Protein AF-A0A839PJQ8-F1 (afdb_monomer)

Foldseek 3Di:
DPPVVVVVVVVVVPPPPPPPDFDADLAKDKDADDPDDDDPDDDDDDPDDDPDRIDIAGPQQVPPAPDPDPVDGGPNRVVSVVVCVVDPDNCCSHPNDDPDPPPVPVVVVVVCCVVVDDDDVVNVVVVVVVVVVVVVVD

Mean predicted aligned error: 16.7 Å

Sequence (138 aa):
MTKAAFCLGAIVALAGCASKAQPYSPDYHYVAVDGGRAGKGPVRKGYDMPQTKAVLVPDACTTPDTAAQPLYLPSGCANNLNLQFMVAREQDLLQGRNMGPAMAAPAARAAQAYISGPQTDEQRRREQNLGSEEQLSN

Secondary structure (DSSP, 8-state):
--HHHHHHHHHHHT-----PPP-----EEEEE--S----S-S-----S----SEEEEEGGGTSPP--S-TTSPPTTHHHHHHHHHH-S-TTHHHH-----S--HHHHHHHHHHHHH-SPPHHHHHHHHHHHHHHHH--

Radius of gyration: 29.74 Å; Cα contacts (8 Å, |Δi|>4): 80; chains: 1; bounding box: 64×30×92 Å

pLDDT: mean 72.87, std 15.21, range [39.25, 92.25]

Structure (mmCIF, N/CA/C/O backbone):
data_AF-A0A839PJQ8-F1
#
_entry.id   AF-A0A839PJQ8-F1
#
loop_
_atom_site.group_PDB
_atom_site.id
_atom_site.type_symbol
_atom_site.label_atom_id
_atom_site.label_alt_id
_atom_site.label_comp_id
_atom_site.label_asym_id
_atom_site.label_entity_id
_atom_site.label_seq_id
_atom_site.pdbx_PDB_ins_code
_atom_site.Cartn_x
_atom_site.Cartn_y
_atom_site.Cartn_z
_atom_site.occupancy
_atom_site.B_iso_or_equiv
_atom_site.auth_seq_id
_atom_site.auth_comp_id
_atom_site.auth_asym_id
_atom_site.auth_atom_id
_atom_site.pdbx_PDB_model_num
ATOM 1 N N . MET A 1 1 ? -35.320 14.358 -49.189 1.00 49.47 1 MET A N 1
ATOM 2 C CA . MET A 1 1 ? -33.945 13.816 -49.061 1.00 49.47 1 MET A CA 1
ATOM 3 C C . MET A 1 1 ? -33.162 14.370 -47.858 1.00 49.47 1 MET A C 1
ATOM 5 O O . MET A 1 1 ? -32.056 13.920 -47.616 1.00 49.47 1 MET A O 1
ATOM 9 N N . THR A 1 2 ? -33.727 15.267 -47.039 1.00 52.84 2 THR A N 1
ATOM 10 C CA . THR A 1 2 ? -33.028 15.929 -45.913 1.00 52.84 2 THR A CA 1
ATOM 11 C C . THR A 1 2 ? -33.072 15.179 -44.573 1.00 52.84 2 THR A C 1
ATOM 13 O O . THR A 1 2 ? -32.230 15.421 -43.717 1.00 52.84 2 THR A O 1
ATOM 16 N N . LYS A 1 3 ? -34.002 14.231 -44.380 1.00 49.69 3 LYS A N 1
ATOM 17 C CA . LYS A 1 3 ? -34.130 13.464 -43.122 1.00 49.69 3 LYS A CA 1
ATOM 18 C C . LYS A 1 3 ? -33.043 12.398 -42.921 1.00 49.69 3 LYS A C 1
ATOM 20 O O . LYS A 1 3 ? -32.624 12.173 -41.794 1.00 49.69 3 LYS A O 1
ATOM 25 N N . ALA A 1 4 ? -32.557 11.779 -43.998 1.00 52.09 4 ALA A N 1
ATOM 26 C CA . ALA A 1 4 ? -31.548 10.717 -43.914 1.00 52.09 4 ALA A CA 1
ATOM 27 C C . ALA A 1 4 ? -30.168 11.243 -43.475 1.00 52.09 4 ALA A C 1
ATOM 29 O O . ALA A 1 4 ? -29.461 10.578 -42.723 1.00 52.09 4 ALA A O 1
ATOM 30 N N . ALA A 1 5 ? -29.819 12.468 -43.883 1.00 54.38 5 ALA A N 1
ATOM 31 C CA . ALA A 1 5 ? -28.564 13.114 -43.500 1.00 54.38 5 ALA A CA 1
ATOM 32 C C . ALA A 1 5 ? -28.507 13.442 -41.997 1.00 54.38 5 ALA A C 1
ATOM 34 O O . ALA A 1 5 ? -27.450 13.341 -41.380 1.00 54.38 5 ALA A O 1
ATOM 35 N N . PHE A 1 6 ? -29.652 13.774 -41.391 1.00 54.72 6 PHE A N 1
ATOM 36 C CA . PHE A 1 6 ? -29.728 14.121 -39.971 1.00 54.72 6 PHE A CA 1
ATOM 37 C C . PHE A 1 6 ? -29.525 12.899 -39.057 1.00 54.72 6 PHE A C 1
ATOM 39 O O . PHE A 1 6 ? -28.910 13.010 -38.000 1.00 54.72 6 PHE A O 1
ATOM 46 N N . CYS A 1 7 ? -29.976 11.714 -39.483 1.00 54.53 7 CYS A N 1
ATOM 47 C CA . CYS A 1 7 ? -29.784 10.474 -38.726 1.00 54.53 7 CYS A CA 1
ATOM 48 C C . CYS A 1 7 ? -28.331 9.976 -38.747 1.00 54.53 7 CYS A C 1
ATOM 50 O O . CYS A 1 7 ? -27.858 9.448 -37.746 1.00 54.53 7 CYS A O 1
ATOM 52 N N . LEU A 1 8 ? -27.605 10.169 -39.853 1.00 57.88 8 LEU A N 1
ATOM 53 C CA . LEU A 1 8 ? -26.206 9.739 -39.969 1.00 57.88 8 LEU A CA 1
ATOM 54 C C . LEU A 1 8 ? -25.252 10.587 -39.114 1.00 57.88 8 LEU A C 1
ATOM 56 O O . LEU A 1 8 ? -24.329 10.043 -38.513 1.00 57.88 8 LEU A O 1
ATOM 60 N N . GLY A 1 9 ? -25.504 11.896 -38.996 1.00 59.28 9 GLY A N 1
ATOM 61 C CA . GLY A 1 9 ? -24.702 12.783 -38.144 1.00 59.28 9 GLY A CA 1
ATOM 62 C C . GLY A 1 9 ? -24.810 12.459 -36.649 1.00 59.28 9 GLY A C 1
ATOM 63 O O . GLY A 1 9 ? -23.820 12.547 -35.926 1.00 59.28 9 GLY A O 1
ATOM 64 N N . ALA A 1 10 ? -25.986 12.014 -36.191 1.00 61.41 10 ALA A N 1
ATOM 65 C CA . ALA A 1 10 ? -26.212 11.655 -34.790 1.00 61.41 10 ALA A CA 1
ATOM 66 C C . ALA A 1 10 ? -25.435 10.397 -34.356 1.00 61.41 10 ALA A C 1
ATOM 68 O O . ALA A 1 10 ? -24.981 10.322 -33.218 1.00 61.41 10 ALA A O 1
ATOM 69 N N . ILE A 1 11 ? -25.232 9.429 -35.258 1.00 61.81 11 ILE A N 1
ATOM 70 C CA . ILE A 1 11 ? -24.542 8.165 -34.945 1.00 61.81 11 ILE A CA 1
ATOM 71 C C . ILE A 1 11 ? -23.027 8.380 -34.794 1.00 61.81 11 ILE A C 1
ATOM 73 O O . ILE A 1 11 ? -22.398 7.753 -33.946 1.00 61.81 11 ILE A O 1
ATOM 77 N N . VAL A 1 12 ? -22.441 9.313 -35.552 1.00 63.38 12 VAL A N 1
ATOM 78 C CA . VAL A 1 12 ? -21.006 9.641 -35.453 1.00 63.38 12 VAL A CA 1
ATOM 79 C C . VAL A 1 12 ? -20.688 10.395 -34.156 1.00 63.38 12 VAL A C 1
ATOM 81 O O . VAL A 1 12 ? -19.631 10.178 -33.574 1.00 63.38 12 VAL A O 1
ATOM 84 N N . ALA A 1 13 ? -21.617 11.209 -33.642 1.00 62.00 13 ALA A N 1
ATOM 85 C CA . ALA A 1 13 ? -21.447 11.899 -32.359 1.00 62.00 13 ALA A CA 1
ATOM 86 C C . ALA A 1 13 ? -21.478 10.953 -31.136 1.00 62.00 13 ALA A C 1
ATOM 88 O O . ALA A 1 13 ? -20.976 11.310 -30.073 1.00 62.00 13 ALA A O 1
ATOM 89 N N . LEU A 1 14 ? -22.038 9.745 -31.286 1.00 59.38 14 LEU A N 1
ATOM 90 C CA . LEU A 1 14 ? -22.066 8.692 -30.259 1.00 59.38 14 LEU A CA 1
ATOM 91 C C . LEU A 1 14 ? -20.873 7.725 -30.343 1.00 59.38 14 LEU A C 1
ATOM 93 O O . LEU A 1 14 ? -20.704 6.898 -29.447 1.00 59.38 14 LEU A O 1
ATOM 97 N N . ALA A 1 15 ? -20.018 7.839 -31.365 1.00 63.59 15 ALA A N 1
ATOM 98 C CA . ALA A 1 15 ? -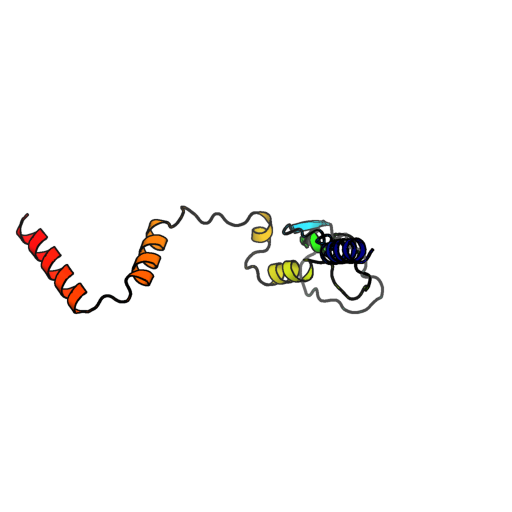18.733 7.147 -31.414 1.00 63.59 15 ALA A CA 1
ATOM 99 C C . ALA A 1 15 ? -17.735 7.854 -30.479 1.00 63.59 15 ALA A C 1
ATOM 101 O O . ALA A 1 15 ? -16.767 8.478 -30.911 1.00 63.59 15 ALA A O 1
ATOM 102 N N . GLY A 1 16 ? -18.005 7.798 -29.173 1.00 62.34 16 GLY A N 1
ATOM 103 C CA . GLY A 1 16 ? -17.061 8.236 -28.153 1.00 62.34 16 GLY A CA 1
ATOM 104 C C . GLY A 1 16 ? -15.739 7.491 -28.324 1.00 62.34 16 GLY A C 1
ATOM 105 O O . GLY A 1 16 ? -15.730 6.288 -28.590 1.00 62.34 16 GLY A O 1
ATOM 106 N N . CYS A 1 17 ? -14.621 8.209 -28.192 1.00 66.00 17 CYS A N 1
ATOM 107 C CA . CYS A 1 17 ? -13.288 7.619 -28.209 1.00 66.00 17 CYS A CA 1
ATOM 108 C C . CYS A 1 17 ? -13.228 6.465 -27.203 1.00 66.00 17 CYS A C 1
ATOM 110 O O . CYS A 1 17 ? -13.195 6.686 -25.993 1.00 66.00 17 CYS A O 1
ATOM 112 N N . ALA A 1 18 ? -13.188 5.231 -27.708 1.00 59.62 18 ALA A N 1
ATOM 113 C CA . ALA A 1 18 ? -12.859 4.052 -26.925 1.00 59.62 18 ALA A CA 1
ATOM 114 C C . ALA A 1 18 ? -11.354 4.078 -26.622 1.00 59.62 18 ALA A C 1
ATOM 116 O O . ALA A 1 18 ? -10.572 3.294 -27.161 1.00 59.62 18 ALA A O 1
ATOM 117 N N . SER A 1 19 ? -10.931 5.029 -25.790 1.00 62.59 19 SER A N 1
ATOM 118 C CA . SER A 1 19 ? -9.603 5.027 -25.198 1.00 62.59 19 SER A CA 1
ATOM 119 C C . SER A 1 19 ? -9.543 3.792 -24.312 1.00 62.59 19 SER A C 1
ATOM 121 O O . SER A 1 19 ? -10.171 3.760 -23.254 1.00 62.59 19 SER A O 1
ATOM 123 N N . LYS A 1 20 ? -8.860 2.734 -24.767 1.00 61.53 20 LYS A N 1
ATOM 124 C CA . LYS A 1 20 ? -8.621 1.572 -23.911 1.00 61.53 20 LYS A CA 1
ATOM 125 C C . LYS A 1 20 ? -7.932 2.086 -22.654 1.00 61.53 20 LYS A C 1
ATOM 127 O O . LYS A 1 20 ? -6.870 2.700 -22.754 1.00 61.53 20 LYS A O 1
ATOM 132 N N . ALA A 1 21 ? -8.566 1.884 -21.499 1.00 63.94 21 ALA A N 1
ATOM 133 C CA . ALA A 1 21 ? -7.924 2.155 -20.227 1.00 63.94 21 ALA A CA 1
ATOM 134 C C . ALA A 1 21 ? -6.586 1.411 -20.234 1.00 63.94 21 ALA A C 1
ATOM 136 O O . ALA A 1 21 ? -6.544 0.221 -20.563 1.00 63.94 21 ALA A O 1
ATOM 137 N N . GLN A 1 22 ? -5.497 2.132 -19.970 1.00 65.94 22 GLN A N 1
ATOM 138 C CA . GLN A 1 22 ? -4.201 1.484 -19.861 1.00 65.94 22 GLN A CA 1
ATOM 139 C C . GLN A 1 22 ? -4.274 0.461 -18.719 1.00 65.94 22 GLN A C 1
ATOM 141 O O . GLN A 1 22 ? -4.968 0.716 -17.728 1.00 65.94 22 GLN A O 1
ATOM 146 N N . PRO A 1 23 ? -3.634 -0.710 -18.867 1.00 63.62 23 PRO A N 1
ATOM 147 C CA . PRO A 1 23 ? -3.659 -1.734 -17.836 1.00 63.62 23 PRO A CA 1
ATOM 148 C C . PRO A 1 23 ? -3.048 -1.165 -16.551 1.00 63.62 23 PRO A C 1
ATOM 150 O O . PRO A 1 23 ? -1.849 -0.919 -16.472 1.00 63.62 23 PRO A O 1
ATOM 153 N N . TYR A 1 24 ? -3.898 -0.916 -15.556 1.00 71.25 24 TYR A N 1
ATOM 154 C CA . TYR A 1 24 ? -3.492 -0.519 -14.215 1.00 71.25 24 TYR A CA 1
ATOM 155 C C . TYR A 1 24 ? -3.330 -1.779 -13.368 1.00 71.25 24 TYR A C 1
ATOM 157 O O . TYR A 1 24 ? -4.276 -2.557 -13.249 1.00 71.25 24 TYR A O 1
ATOM 165 N N . SER A 1 25 ? -2.150 -1.962 -12.776 1.00 79.00 25 SER A N 1
ATOM 166 C CA . SER A 1 25 ? -1.929 -2.966 -11.737 1.00 79.00 25 SER A CA 1
ATOM 167 C C . SER A 1 25 ? -1.725 -2.266 -10.388 1.00 79.00 25 SER A C 1
ATOM 169 O O . SER A 1 25 ? -0.876 -1.370 -10.301 1.00 79.00 25 SER A O 1
ATOM 171 N N . PR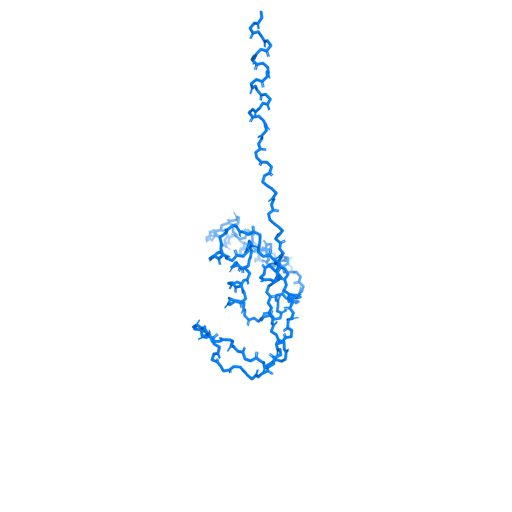O A 1 26 ? -2.486 -2.629 -9.342 1.00 83.50 26 PRO A N 1
ATOM 172 C CA . PRO A 1 26 ? -2.226 -2.183 -7.976 1.00 83.50 26 PRO A CA 1
ATOM 173 C C . PRO A 1 26 ? -1.114 -2.996 -7.290 1.00 83.50 26 PRO A C 1
ATOM 175 O O . PRO A 1 26 ? -0.746 -2.670 -6.164 1.00 83.50 26 PRO A O 1
ATOM 178 N N . ASP A 1 27 ? -0.608 -4.042 -7.943 1.00 89.31 27 ASP A N 1
ATOM 179 C CA . ASP A 1 27 ? 0.254 -5.043 -7.327 1.00 89.31 27 ASP A CA 1
ATOM 180 C C . ASP A 1 27 ? 1.735 -4.629 -7.309 1.00 89.31 27 ASP A C 1
ATOM 182 O O . ASP A 1 27 ? 2.182 -3.703 -8.003 1.00 89.31 27 ASP A O 1
ATOM 186 N N . TYR A 1 28 ? 2.489 -5.334 -6.466 1.00 91.25 28 TYR A N 1
ATOM 187 C CA . TYR A 1 28 ? 3.928 -5.186 -6.288 1.00 91.25 28 TYR A CA 1
ATOM 188 C C . TYR A 1 28 ? 4.583 -6.567 -6.317 1.00 91.25 28 TYR A C 1
ATOM 190 O O . TYR A 1 28 ? 4.010 -7.549 -5.842 1.00 91.25 28 TYR A O 1
ATOM 198 N N . HIS A 1 29 ? 5.826 -6.639 -6.782 1.00 88.81 29 HIS A N 1
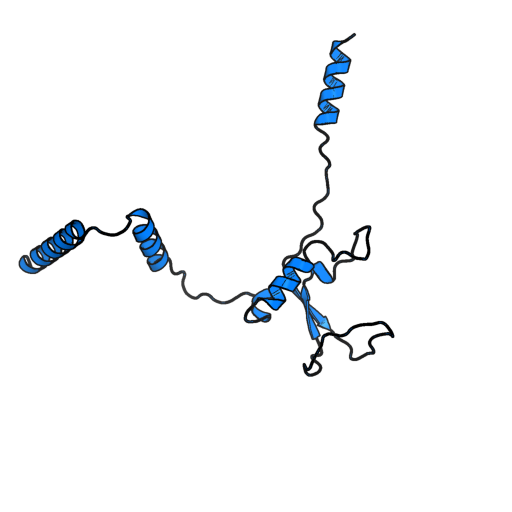ATOM 199 C CA . HIS A 1 29 ? 6.614 -7.867 -6.741 1.00 88.81 29 HIS A CA 1
ATOM 200 C C . HIS A 1 29 ? 8.093 -7.587 -6.504 1.00 88.81 29 HIS A C 1
ATOM 202 O O . HIS A 1 29 ? 8.592 -6.474 -6.665 1.00 88.81 29 HIS A O 1
ATOM 208 N N . TYR A 1 30 ? 8.810 -8.632 -6.103 1.00 88.69 30 TYR A N 1
ATOM 209 C CA . TYR A 1 30 ? 10.254 -8.575 -5.953 1.00 88.69 30 TYR A CA 1
ATOM 210 C C . TYR A 1 30 ? 10.941 -8.865 -7.285 1.00 88.69 30 TYR A C 1
ATOM 212 O O . TYR A 1 30 ? 10.732 -9.924 -7.877 1.00 88.69 30 TYR A O 1
ATOM 220 N N . VAL A 1 31 ? 11.817 -7.959 -7.714 1.00 84.81 31 VAL A N 1
ATOM 221 C CA . VAL A 1 31 ? 12.744 -8.185 -8.829 1.00 84.81 31 VAL A CA 1
ATOM 222 C C . VAL A 1 31 ? 14.130 -8.487 -8.292 1.00 84.81 31 VAL A C 1
ATOM 224 O O . VAL A 1 31 ? 14.605 -7.808 -7.380 1.00 84.81 31 VAL A O 1
ATOM 227 N N . ALA A 1 32 ? 14.787 -9.507 -8.845 1.00 81.12 32 ALA A N 1
ATOM 228 C CA . ALA A 1 32 ? 16.171 -9.803 -8.510 1.00 81.12 32 ALA A CA 1
ATOM 229 C C . ALA A 1 32 ? 17.080 -8.674 -9.016 1.00 81.12 32 ALA A C 1
ATOM 231 O O . ALA A 1 32 ? 16.980 -8.260 -10.171 1.00 81.12 32 ALA A O 1
ATOM 232 N N . VAL A 1 33 ? 17.966 -8.182 -8.153 1.00 69.62 33 VAL A N 1
ATOM 233 C CA . VAL A 1 33 ? 18.966 -7.181 -8.530 1.00 69.62 33 VAL A CA 1
ATOM 234 C C . VAL A 1 33 ? 20.310 -7.883 -8.578 1.00 69.62 33 VAL A C 1
ATOM 236 O O . VAL A 1 33 ? 20.996 -8.027 -7.565 1.00 69.62 33 VAL A O 1
ATOM 239 N N . ASP A 1 34 ? 20.684 -8.358 -9.763 1.00 57.94 34 ASP A N 1
ATOM 240 C CA . ASP A 1 34 ? 22.038 -8.852 -9.979 1.00 57.94 34 ASP A CA 1
ATOM 241 C C . ASP A 1 34 ? 23.013 -7.685 -9.786 1.00 57.94 34 ASP A C 1
ATOM 243 O O . ASP A 1 34 ? 22.816 -6.595 -10.325 1.00 57.94 34 ASP A O 1
ATOM 247 N N . GLY A 1 35 ? 24.055 -7.894 -8.975 1.00 57.78 35 GLY A N 1
ATOM 248 C CA . GLY A 1 35 ? 25.034 -6.882 -8.555 1.00 57.78 35 GLY A CA 1
ATOM 249 C C . GLY A 1 35 ? 25.939 -6.351 -9.678 1.00 57.78 35 GLY A C 1
ATOM 250 O O . GLY A 1 35 ? 27.163 -6.376 -9.554 1.00 57.78 35 GLY A O 1
ATOM 251 N N . GLY A 1 36 ? 25.370 -5.870 -10.783 1.00 45.78 36 GLY A N 1
ATOM 252 C CA . GLY A 1 36 ? 26.069 -5.589 -12.030 1.00 45.78 36 GLY A CA 1
ATOM 253 C C . GLY A 1 36 ? 25.778 -4.206 -12.603 1.00 45.78 36 GLY A C 1
ATOM 254 O O . GLY A 1 36 ? 24.835 -4.028 -13.357 1.00 45.78 36 GLY A O 1
ATOM 255 N N . ARG A 1 37 ? 26.686 -3.266 -12.308 1.00 43.75 37 ARG A N 1
ATOM 256 C CA . ARG A 1 37 ? 27.058 -2.089 -13.119 1.00 43.75 37 ARG A CA 1
ATOM 257 C C . ARG A 1 37 ? 25.902 -1.228 -13.652 1.00 43.75 37 ARG A C 1
ATOM 259 O O . ARG A 1 37 ? 25.423 -1.415 -14.764 1.00 43.75 37 ARG A O 1
ATOM 266 N N . ALA A 1 38 ? 25.626 -0.145 -12.924 1.00 45.06 38 ALA A N 1
ATOM 267 C CA . ALA A 1 38 ? 25.086 1.074 -13.517 1.00 45.06 38 ALA A CA 1
ATOM 268 C C . ALA A 1 38 ? 25.919 1.438 -14.764 1.00 45.06 38 ALA A C 1
ATOM 270 O O . ALA A 1 38 ? 27.104 1.773 -14.653 1.00 45.06 38 ALA A O 1
ATOM 271 N N . GLY A 1 39 ? 25.319 1.300 -15.949 1.00 43.66 39 GLY A N 1
ATOM 272 C CA . GLY A 1 39 ? 25.889 1.781 -17.202 1.00 43.66 39 GLY A CA 1
ATOM 273 C C . GLY A 1 39 ? 26.205 3.273 -17.095 1.00 43.66 39 GLY A C 1
ATOM 274 O O . GLY A 1 39 ? 25.564 4.000 -16.339 1.00 43.66 39 GLY A O 1
ATOM 275 N N . LYS A 1 40 ? 27.240 3.729 -17.805 1.00 39.25 40 LYS A N 1
ATOM 276 C CA . LYS A 1 40 ? 27.699 5.122 -17.755 1.00 39.25 40 LYS A CA 1
ATOM 277 C C . LYS A 1 40 ? 26.583 6.079 -18.219 1.00 39.25 40 LYS A C 1
ATOM 279 O O . LYS A 1 40 ? 26.376 6.240 -19.414 1.00 39.25 40 LYS A O 1
ATOM 284 N N . GLY A 1 41 ? 25.897 6.713 -17.268 1.00 44.69 41 GLY A N 1
ATOM 285 C CA . GLY A 1 41 ? 24.843 7.719 -17.456 1.00 44.69 41 GLY A CA 1
ATOM 286 C C . GLY A 1 41 ? 24.390 8.274 -16.092 1.00 44.69 41 GLY A C 1
ATOM 287 O O . GLY A 1 41 ? 24.609 7.605 -15.079 1.00 44.69 41 GLY A O 1
ATOM 288 N N . PRO A 1 42 ? 23.872 9.513 -16.003 1.00 50.00 42 PRO A N 1
ATOM 289 C CA . PRO A 1 42 ? 23.871 10.253 -14.747 1.00 50.00 42 PRO A CA 1
ATOM 290 C C . PRO A 1 42 ? 22.706 9.926 -13.793 1.00 50.00 42 PRO A C 1
ATOM 292 O O . PRO A 1 42 ? 21.599 9.598 -14.200 1.00 50.00 42 PRO A O 1
ATOM 295 N N . VAL A 1 43 ? 23.032 10.154 -12.514 1.00 45.78 43 VAL A N 1
ATOM 296 C CA . VAL A 1 43 ? 22.256 10.223 -11.257 1.00 45.78 43 VAL A CA 1
ATOM 297 C C . VAL A 1 43 ? 21.746 8.916 -10.632 1.00 45.78 43 VAL A C 1
ATOM 299 O O . VAL A 1 43 ? 20.731 8.340 -11.004 1.00 45.78 43 VAL A O 1
ATOM 302 N N . ARG A 1 44 ? 22.426 8.547 -9.537 1.00 53.09 44 ARG A N 1
ATOM 303 C CA . ARG A 1 44 ? 21.976 7.604 -8.506 1.00 53.09 44 ARG A CA 1
ATOM 304 C C . ARG A 1 44 ? 21.342 8.381 -7.344 1.00 53.09 44 ARG A C 1
ATOM 306 O O . ARG A 1 44 ? 21.971 9.304 -6.831 1.00 53.09 44 ARG A O 1
ATOM 313 N N . LYS A 1 45 ? 20.190 7.926 -6.840 1.00 43.09 45 LYS A N 1
ATOM 314 C CA . LYS A 1 45 ? 19.860 8.003 -5.407 1.00 43.09 45 LYS A CA 1
ATOM 315 C C . LYS A 1 45 ? 19.624 6.586 -4.896 1.00 43.09 45 LYS A C 1
ATOM 317 O O . LYS A 1 45 ? 18.684 5.922 -5.302 1.00 43.09 45 LYS A O 1
ATOM 322 N N . GLY A 1 46 ? 20.537 6.138 -4.047 1.00 50.47 46 GLY A N 1
ATOM 323 C CA . GLY A 1 46 ? 20.587 4.800 -3.466 1.00 50.47 46 GLY A CA 1
ATOM 324 C C . GLY A 1 46 ? 21.646 4.804 -2.378 1.00 50.47 46 GLY A C 1
ATOM 325 O O . GLY A 1 46 ? 22.648 4.104 -2.488 1.00 50.47 46 GLY A O 1
ATOM 326 N N . TYR A 1 47 ? 21.496 5.712 -1.417 1.00 47.31 47 TYR A N 1
ATOM 327 C CA . TYR A 1 47 ? 22.414 5.792 -0.293 1.00 47.31 47 TYR A CA 1
ATOM 328 C C . TYR A 1 47 ? 22.009 4.699 0.707 1.00 47.31 47 TYR A C 1
ATOM 330 O O . TYR A 1 47 ? 20.997 4.805 1.391 1.00 47.31 47 TYR A O 1
ATOM 338 N N . ASP A 1 48 ? 22.810 3.634 0.694 1.00 46.16 48 ASP A N 1
ATOM 339 C CA . ASP A 1 48 ? 23.184 2.831 1.861 1.00 46.16 48 ASP A CA 1
ATOM 340 C C . ASP A 1 48 ? 22.272 1.686 2.318 1.00 46.16 48 ASP A C 1
ATOM 342 O O . ASP A 1 48 ? 22.187 1.413 3.514 1.00 46.16 48 ASP A O 1
ATOM 346 N N . MET A 1 49 ? 21.669 0.926 1.396 1.00 50.03 49 MET A N 1
ATOM 347 C CA . MET A 1 49 ? 21.148 -0.399 1.761 1.00 50.03 49 MET A CA 1
ATOM 348 C C . MET A 1 49 ? 22.106 -1.534 1.371 1.00 50.03 49 MET A C 1
ATOM 350 O O . MET A 1 49 ? 22.641 -1.532 0.255 1.00 50.03 49 MET A O 1
ATOM 354 N N . PRO A 1 50 ? 22.350 -2.499 2.288 1.00 46.91 50 PRO A N 1
ATOM 355 C CA . PRO A 1 50 ? 23.127 -3.694 1.991 1.00 46.91 50 PRO A CA 1
ATOM 356 C C . PRO A 1 50 ? 22.481 -4.397 0.805 1.00 46.91 50 PRO A C 1
ATOM 358 O O . PRO A 1 50 ? 21.263 -4.370 0.679 1.00 46.91 50 PRO A O 1
ATOM 361 N N . GLN A 1 51 ? 23.303 -4.993 -0.058 1.00 53.88 51 GLN A N 1
ATOM 362 C CA . GLN A 1 51 ? 22.894 -5.664 -1.291 1.00 53.88 51 GLN A CA 1
ATOM 363 C C . GLN A 1 51 ? 21.759 -6.670 -1.035 1.00 53.88 51 GLN A C 1
ATOM 365 O O . GLN A 1 51 ? 21.996 -7.853 -0.780 1.00 53.88 51 GLN A O 1
ATOM 370 N N . THR A 1 52 ? 20.512 -6.210 -1.087 1.00 54.78 52 THR A N 1
ATOM 371 C CA . THR A 1 52 ? 19.351 -7.078 -1.094 1.00 54.78 52 THR A CA 1
ATOM 372 C C . THR A 1 52 ? 19.302 -7.685 -2.482 1.00 54.78 52 THR A C 1
ATOM 374 O O . THR A 1 52 ? 19.264 -6.989 -3.493 1.00 54.78 52 THR A O 1
ATOM 377 N N . LYS A 1 53 ? 19.342 -9.018 -2.536 1.00 67.12 53 LYS A N 1
ATOM 378 C CA . LYS A 1 53 ? 19.285 -9.772 -3.795 1.00 67.12 53 LYS A CA 1
ATOM 379 C C . LYS A 1 53 ? 17.991 -9.512 -4.574 1.00 67.12 53 LYS A C 1
ATOM 381 O O . LYS A 1 53 ? 17.922 -9.876 -5.741 1.00 67.12 53 LYS A O 1
ATOM 386 N N . ALA A 1 54 ? 16.989 -8.894 -3.944 1.00 77.06 54 ALA A N 1
ATOM 387 C CA . ALA A 1 54 ? 15.764 -8.462 -4.585 1.00 77.06 54 ALA A CA 1
ATOM 388 C C . ALA A 1 54 ? 15.248 -7.128 -4.020 1.00 77.06 54 ALA A C 1
ATOM 390 O O . ALA A 1 54 ? 15.443 -6.829 -2.839 1.00 77.06 54 ALA A O 1
ATOM 391 N N . VAL A 1 55 ? 14.578 -6.348 -4.868 1.00 84.25 55 VAL A N 1
ATOM 392 C CA . VAL A 1 55 ? 13.939 -5.064 -4.538 1.00 84.25 55 VAL A CA 1
ATOM 393 C C . VAL A 1 55 ? 12.453 -5.161 -4.864 1.00 84.25 55 VAL A C 1
ATOM 395 O O . VAL A 1 55 ? 12.087 -5.717 -5.897 1.00 84.25 55 VAL A O 1
ATOM 398 N N . LEU A 1 56 ? 11.603 -4.653 -3.971 1.00 88.50 56 LEU A N 1
ATOM 399 C CA . LEU A 1 56 ? 10.166 -4.563 -4.209 1.00 88.50 56 LEU A CA 1
ATOM 400 C C . LEU A 1 56 ? 9.893 -3.429 -5.201 1.00 88.50 56 LEU A C 1
ATOM 402 O O . LEU A 1 56 ? 10.349 -2.306 -4.986 1.00 88.50 56 LEU A O 1
ATOM 406 N N . VAL A 1 57 ? 9.150 -3.707 -6.267 1.00 89.69 57 VAL A N 1
ATOM 407 C CA . VAL A 1 57 ? 8.764 -2.723 -7.284 1.00 89.69 57 VAL A CA 1
ATOM 408 C C . VAL A 1 57 ? 7.273 -2.842 -7.601 1.00 89.69 57 VAL A C 1
ATOM 410 O O . VAL A 1 57 ? 6.724 -3.942 -7.522 1.00 89.69 57 VAL A O 1
ATOM 413 N N . PRO A 1 58 ? 6.601 -1.743 -7.982 1.00 90.00 58 PRO A N 1
ATOM 414 C CA . PRO A 1 58 ? 5.246 -1.823 -8.509 1.00 90.00 58 PRO A CA 1
ATOM 415 C C . PRO A 1 58 ? 5.224 -2.539 -9.860 1.00 90.00 58 PRO A C 1
ATOM 417 O O . PRO A 1 58 ? 6.037 -2.237 -10.739 1.00 90.00 58 PRO A O 1
ATOM 420 N N . ASP A 1 59 ? 4.228 -3.389 -10.084 1.00 87.50 59 ASP A N 1
ATOM 421 C CA . ASP A 1 59 ? 4.035 -4.088 -11.359 1.00 87.50 59 ASP A CA 1
ATOM 422 C C . ASP A 1 59 ? 3.894 -3.099 -12.518 1.00 87.50 59 ASP A C 1
ATOM 424 O O . ASP A 1 59 ? 4.529 -3.259 -13.562 1.00 87.50 59 ASP A O 1
ATOM 428 N N . ALA A 1 60 ? 3.153 -2.010 -12.284 1.00 84.31 60 ALA A N 1
ATOM 429 C CA . ALA A 1 60 ? 2.964 -0.912 -13.230 1.00 84.31 60 ALA A CA 1
ATOM 430 C C . ALA A 1 60 ? 4.281 -0.246 -13.679 1.00 84.31 60 ALA A C 1
ATOM 432 O O . ALA A 1 60 ? 4.313 0.418 -14.709 1.00 84.31 60 ALA A O 1
ATOM 433 N N . CYS A 1 61 ? 5.375 -0.399 -12.927 1.00 83.44 61 CYS A N 1
ATOM 434 C CA . CYS A 1 61 ? 6.694 0.116 -13.305 1.00 83.44 61 CYS A CA 1
ATOM 435 C C . CYS A 1 61 ? 7.522 -0.872 -14.137 1.00 83.44 61 CYS A C 1
ATOM 437 O O . CYS A 1 61 ? 8.540 -0.488 -14.708 1.00 83.44 61 CYS A O 1
ATOM 439 N N . THR A 1 62 ? 7.104 -2.136 -14.200 1.00 80.88 62 THR A N 1
ATOM 440 C CA . THR A 1 62 ? 7.766 -3.197 -14.979 1.00 80.88 62 THR A CA 1
ATOM 441 C C . THR A 1 62 ? 7.030 -3.534 -16.271 1.00 80.88 62 THR A C 1
ATOM 443 O O . THR A 1 62 ? 7.599 -4.163 -17.163 1.00 80.88 62 THR A O 1
ATOM 446 N N . THR A 1 63 ? 5.774 -3.098 -16.401 1.00 70.38 63 THR A N 1
ATOM 447 C CA . THR A 1 63 ? 5.023 -3.214 -17.649 1.00 70.38 63 THR A CA 1
ATOM 448 C C . THR A 1 63 ? 5.700 -2.395 -18.749 1.00 70.38 63 THR A C 1
ATOM 450 O O . THR A 1 63 ? 6.040 -1.235 -18.498 1.00 70.38 63 THR A O 1
ATOM 453 N N . PRO A 1 64 ? 5.876 -2.950 -19.963 1.00 69.00 64 PRO A N 1
ATOM 454 C CA . PRO A 1 64 ? 6.448 -2.217 -21.084 1.00 69.00 64 PRO A CA 1
ATOM 455 C C . PRO A 1 64 ? 5.684 -0.918 -21.329 1.00 69.00 64 PRO A C 1
ATOM 457 O O . PRO A 1 64 ? 4.465 -0.936 -21.508 1.00 69.00 64 PRO A O 1
ATOM 460 N N . ASP A 1 65 ? 6.404 0.201 -21.333 1.00 65.12 65 ASP A N 1
ATOM 461 C CA . ASP A 1 65 ? 5.793 1.495 -21.580 1.00 65.12 65 ASP A CA 1
ATOM 462 C C . ASP A 1 65 ? 5.331 1.586 -23.039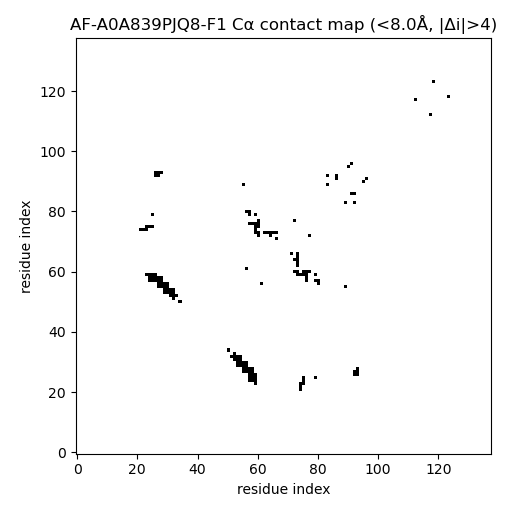 1.00 65.12 65 ASP A C 1
ATOM 464 O O . ASP A 1 65 ? 6.125 1.481 -23.975 1.00 65.12 65 ASP A O 1
ATOM 468 N N . THR A 1 66 ? 4.027 1.763 -23.234 1.00 67.06 66 THR A N 1
ATOM 469 C CA . THR A 1 66 ? 3.437 2.022 -24.554 1.00 67.06 66 THR A CA 1
ATOM 470 C C . THR A 1 66 ? 3.255 3.516 -24.824 1.00 67.06 66 THR A C 1
ATOM 472 O O . THR A 1 66 ? 2.685 3.886 -25.853 1.00 67.06 66 THR A O 1
ATOM 475 N N . ALA A 1 67 ? 3.670 4.391 -23.901 1.00 63.03 67 ALA A N 1
ATOM 476 C CA . ALA A 1 67 ? 3.558 5.827 -24.078 1.00 63.03 67 ALA A CA 1
ATOM 477 C C . ALA A 1 67 ? 4.447 6.306 -25.233 1.00 63.03 67 ALA A C 1
ATOM 479 O O . ALA A 1 67 ? 5.600 5.917 -25.392 1.00 63.03 67 ALA A O 1
ATOM 480 N N . ALA A 1 68 ? 3.907 7.222 -26.036 1.00 62.41 68 ALA A N 1
ATOM 481 C CA . ALA A 1 68 ? 4.617 7.802 -27.176 1.00 62.41 68 ALA A CA 1
ATOM 482 C C . ALA A 1 68 ? 5.823 8.678 -26.773 1.00 62.41 68 ALA A C 1
ATOM 484 O O . ALA A 1 68 ? 6.567 9.136 -27.638 1.00 62.41 68 ALA A O 1
ATOM 485 N N . GLN A 1 69 ? 5.986 8.969 -25.480 1.00 60.94 69 GLN A N 1
ATOM 486 C CA . GLN A 1 69 ? 6.949 9.928 -24.951 1.00 60.94 69 GLN A CA 1
ATOM 487 C C . GLN A 1 69 ? 7.772 9.268 -23.835 1.00 60.94 69 GLN A C 1
ATOM 489 O O . GLN A 1 69 ? 7.230 9.048 -22.754 1.00 60.94 69 GLN A O 1
ATOM 494 N N . PRO A 1 70 ? 9.081 9.033 -24.036 1.00 62.38 70 PRO A N 1
ATOM 495 C CA . PRO A 1 70 ? 9.934 8.288 -23.099 1.00 62.38 70 PRO A CA 1
ATOM 496 C C . PRO A 1 70 ? 10.225 9.022 -21.778 1.00 62.38 70 PRO A C 1
ATOM 498 O O . PRO A 1 70 ? 10.971 8.521 -20.943 1.00 62.38 70 PRO A O 1
ATOM 501 N N . LEU A 1 71 ? 9.693 10.235 -21.598 1.00 67.88 71 LEU A N 1
ATOM 502 C CA . LEU A 1 71 ? 9.858 11.026 -20.378 1.00 67.88 71 LEU A CA 1
ATOM 503 C C . LEU A 1 71 ? 8.794 10.702 -19.315 1.00 67.88 71 LEU A C 1
ATOM 505 O O . LEU A 1 71 ? 8.961 11.074 -18.155 1.00 67.88 71 LEU A O 1
ATOM 509 N N . TYR A 1 72 ? 7.701 10.039 -19.695 1.00 67.50 72 TYR A N 1
ATOM 510 C CA . TYR A 1 72 ? 6.617 9.708 -18.777 1.00 67.50 72 TYR A CA 1
ATOM 511 C C . TYR A 1 72 ? 6.785 8.295 -18.235 1.00 67.50 72 TYR A C 1
ATOM 513 O O . TYR A 1 72 ? 7.164 7.382 -18.954 1.00 67.50 72 TYR A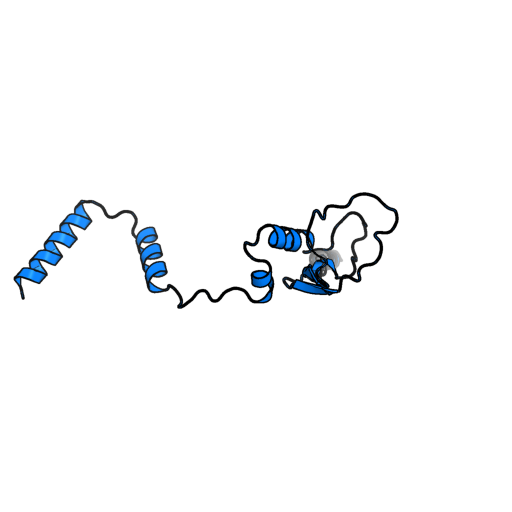 O 1
ATOM 521 N N . LEU A 1 73 ? 6.499 8.120 -16.946 1.00 73.31 73 LEU A N 1
ATOM 522 C CA . LEU A 1 73 ? 6.361 6.784 -16.378 1.00 73.31 73 LEU A CA 1
ATOM 523 C C . LEU A 1 73 ? 5.059 6.155 -16.912 1.00 73.31 73 LEU A C 1
ATOM 525 O O . LEU A 1 73 ? 4.096 6.897 -17.154 1.00 73.31 73 LEU A O 1
ATOM 529 N N . PRO A 1 74 ? 4.983 4.815 -17.021 1.00 76.38 74 PRO A N 1
ATOM 530 C CA . PRO A 1 74 ? 3.745 4.132 -17.382 1.00 76.38 74 PRO A CA 1
ATOM 531 C C . PRO A 1 74 ? 2.582 4.523 -16.461 1.00 76.38 74 PRO A C 1
ATOM 533 O O . PRO A 1 74 ? 2.782 4.895 -15.293 1.00 76.38 74 PRO A O 1
ATOM 536 N N . SER A 1 75 ? 1.345 4.398 -16.954 1.00 75.94 75 SER A N 1
ATOM 537 C CA . SER A 1 75 ? 0.156 4.671 -16.141 1.00 75.94 75 SER A CA 1
ATOM 538 C C . SER A 1 75 ? 0.173 3.863 -14.842 1.00 75.94 75 SER A C 1
ATOM 540 O O . SER A 1 75 ? 0.360 2.650 -14.861 1.00 75.94 75 SER A O 1
ATOM 542 N N . GLY A 1 76 ? -0.044 4.525 -13.706 1.00 80.69 76 GLY A N 1
ATOM 543 C CA . GLY A 1 76 ? -0.068 3.878 -12.391 1.00 80.69 76 GLY A CA 1
ATOM 544 C C . GLY A 1 76 ? 1.299 3.728 -11.716 1.00 80.69 76 GLY A C 1
ATOM 545 O O . GLY A 1 76 ? 1.338 3.714 -10.487 1.00 80.69 76 GLY A O 1
ATOM 546 N N . CYS A 1 77 ? 2.415 3.729 -12.458 1.00 86.06 77 CYS A N 1
ATOM 547 C CA . CYS A 1 77 ? 3.748 3.565 -11.868 1.00 86.06 77 CYS A CA 1
ATOM 548 C C . CYS A 1 77 ? 4.098 4.706 -10.903 1.00 86.06 77 CYS A C 1
ATOM 550 O O . CYS A 1 77 ? 4.437 4.452 -9.752 1.00 86.06 77 CYS A O 1
ATOM 552 N N . ALA A 1 78 ? 3.939 5.969 -11.317 1.00 86.19 78 ALA A N 1
ATOM 553 C CA . ALA A 1 78 ? 4.262 7.113 -10.458 1.00 86.19 78 ALA A CA 1
ATOM 554 C C . ALA A 1 78 ? 3.444 7.124 -9.153 1.00 86.19 78 ALA A C 1
ATOM 556 O O . ALA A 1 78 ? 3.977 7.404 -8.082 1.00 86.19 78 ALA A O 1
ATOM 557 N N . ASN A 1 79 ? 2.156 6.783 -9.232 1.00 86.00 79 ASN A N 1
ATOM 558 C CA . ASN A 1 79 ? 1.290 6.725 -8.060 1.00 86.00 79 ASN A CA 1
ATOM 559 C C . ASN A 1 79 ? 1.708 5.598 -7.106 1.00 86.00 79 ASN A C 1
ATOM 561 O O . ASN A 1 79 ? 1.894 5.843 -5.918 1.00 86.00 79 ASN A O 1
ATOM 565 N N . ASN A 1 80 ? 1.911 4.384 -7.621 1.00 89.81 80 ASN A N 1
ATOM 566 C CA . ASN A 1 80 ? 2.288 3.238 -6.794 1.00 89.81 80 ASN A CA 1
ATOM 567 C C . ASN A 1 80 ? 3.706 3.389 -6.217 1.00 89.81 80 ASN A C 1
ATOM 569 O O . ASN A 1 80 ? 3.962 2.980 -5.084 1.00 89.81 80 ASN A O 1
ATOM 573 N N . LEU A 1 81 ? 4.617 4.033 -6.946 1.00 89.62 81 LEU A N 1
ATOM 574 C CA . LEU A 1 81 ? 5.946 4.357 -6.438 1.00 89.62 81 LEU A CA 1
ATOM 575 C C . LEU A 1 81 ? 5.869 5.385 -5.299 1.00 89.62 81 LEU A C 1
ATOM 577 O O . LEU A 1 81 ? 6.509 5.218 -4.264 1.00 89.62 81 LEU A O 1
ATOM 581 N N . ASN A 1 82 ? 5.018 6.405 -5.435 1.00 90.12 82 ASN A N 1
ATOM 582 C CA . ASN A 1 82 ? 4.759 7.340 -4.341 1.00 90.12 82 ASN A CA 1
ATOM 583 C C . ASN A 1 82 ? 4.152 6.631 -3.122 1.00 90.12 82 ASN A C 1
ATOM 585 O O . ASN A 1 82 ? 4.572 6.900 -2.001 1.00 90.12 82 ASN A O 1
ATOM 589 N N . LEU A 1 83 ? 3.208 5.701 -3.318 1.00 89.69 83 LEU A N 1
ATOM 590 C CA . LEU A 1 83 ? 2.659 4.889 -2.224 1.00 89.69 83 LEU A CA 1
ATOM 591 C C . LEU A 1 83 ? 3.751 4.082 -1.512 1.00 89.69 83 LEU A C 1
ATOM 593 O O . LEU A 1 83 ? 3.762 4.032 -0.283 1.00 89.69 83 LEU A O 1
ATOM 597 N N . GLN A 1 84 ? 4.705 3.522 -2.257 1.00 91.81 84 GLN A N 1
ATOM 598 C CA . GLN A 1 84 ? 5.841 2.801 -1.685 1.00 91.81 84 GLN A CA 1
ATOM 599 C C . GLN A 1 84 ? 6.737 3.685 -0.818 1.00 91.81 84 GLN A C 1
ATOM 601 O O . GLN A 1 84 ? 7.198 3.242 0.227 1.00 91.81 84 GLN A O 1
ATOM 606 N N . PHE A 1 85 ? 6.924 4.954 -1.180 1.00 90.50 85 PHE A N 1
ATOM 607 C CA . PHE A 1 85 ? 7.683 5.893 -0.347 1.00 90.50 85 PHE A CA 1
ATOM 608 C C . PHE A 1 85 ? 6.906 6.435 0.857 1.00 90.50 85 PHE A C 1
ATOM 610 O O . PHE A 1 85 ? 7.513 6.990 1.772 1.00 90.50 85 PHE A O 1
ATOM 617 N N . MET A 1 86 ? 5.578 6.306 0.865 1.00 92.25 86 MET A N 1
ATOM 618 C CA . MET A 1 86 ? 4.721 6.796 1.949 1.00 92.25 86 MET A CA 1
ATOM 619 C C . MET A 1 86 ? 4.313 5.705 2.944 1.00 92.25 86 MET A C 1
ATOM 621 O O . MET A 1 86 ? 3.899 6.025 4.060 1.00 92.25 86 MET A O 1
ATOM 625 N N . VAL A 1 87 ? 4.382 4.426 2.563 1.00 91.25 87 VAL A N 1
ATOM 626 C CA . VAL A 1 87 ? 3.944 3.327 3.427 1.00 91.25 87 VAL A CA 1
ATOM 627 C C . VAL A 1 87 ? 4.885 3.155 4.619 1.00 91.25 87 VAL A C 1
ATOM 629 O O . VAL A 1 87 ? 6.104 3.238 4.504 1.00 91.25 87 VAL A O 1
ATOM 632 N N . ALA A 1 88 ? 4.317 2.864 5.790 1.00 91.19 88 ALA A N 1
ATOM 633 C CA . ALA A 1 88 ? 5.111 2.642 6.997 1.00 91.19 88 ALA A CA 1
ATOM 634 C C . ALA A 1 88 ? 5.977 1.371 6.917 1.00 91.19 88 ALA A C 1
ATOM 636 O O . ALA A 1 88 ? 7.031 1.303 7.548 1.00 91.19 88 ALA A O 1
ATOM 637 N N . ARG A 1 89 ? 5.511 0.343 6.195 1.00 89.38 89 ARG A N 1
ATOM 638 C CA . ARG A 1 89 ? 6.222 -0.922 5.979 1.00 89.38 89 ARG A CA 1
ATOM 639 C C . ARG A 1 89 ? 5.932 -1.444 4.576 1.00 89.38 89 ARG A C 1
ATOM 641 O O . ARG A 1 89 ? 4.780 -1.719 4.257 1.00 89.38 89 ARG A O 1
ATOM 648 N N . GLU A 1 90 ? 6.965 -1.606 3.758 1.00 88.81 90 GLU A N 1
ATOM 649 C CA . GLU A 1 90 ? 6.814 -1.989 2.348 1.00 88.81 90 GLU A CA 1
ATOM 650 C C . GLU A 1 90 ? 6.097 -3.330 2.154 1.00 88.81 90 GLU A C 1
ATOM 652 O O . GLU A 1 90 ? 5.280 -3.460 1.248 1.00 88.81 90 GLU A O 1
ATOM 657 N N . GLN A 1 91 ? 6.315 -4.310 3.037 1.00 87.38 91 GLN A N 1
ATOM 658 C CA . GLN A 1 91 ? 5.645 -5.612 2.945 1.00 87.38 91 GLN A CA 1
ATOM 659 C C . GLN A 1 91 ? 4.117 -5.531 3.075 1.00 87.38 91 GLN A C 1
ATOM 661 O O . GLN A 1 91 ? 3.412 -6.430 2.618 1.00 87.38 91 GLN A O 1
ATOM 666 N N . ASP A 1 92 ? 3.591 -4.458 3.677 1.00 91.44 92 ASP A N 1
ATOM 667 C CA . ASP A 1 92 ? 2.147 -4.267 3.802 1.00 91.44 92 ASP A CA 1
ATOM 668 C C . ASP A 1 92 ? 1.502 -3.973 2.430 1.00 91.44 92 ASP A C 1
ATOM 670 O O . ASP A 1 92 ? 0.297 -4.155 2.285 1.00 91.44 92 ASP A O 1
ATOM 674 N N . LEU A 1 93 ? 2.283 -3.593 1.407 1.00 90.69 93 LEU A N 1
ATOM 675 C CA . LEU A 1 93 ? 1.806 -3.432 0.025 1.00 90.69 93 LEU A CA 1
ATOM 676 C C . LEU A 1 93 ? 1.499 -4.766 -0.667 1.00 90.69 93 LEU A C 1
ATOM 678 O O . LEU A 1 93 ? 0.742 -4.785 -1.628 1.00 90.69 93 LEU A O 1
ATOM 682 N N . LEU A 1 94 ? 2.069 -5.874 -0.182 1.00 90.69 94 LEU A N 1
ATOM 683 C CA . LEU A 1 94 ? 1.876 -7.203 -0.771 1.00 90.69 94 LEU A CA 1
ATOM 684 C C . LEU A 1 94 ? 0.662 -7.934 -0.200 1.00 90.69 94 LEU A C 1
ATOM 686 O O . LEU A 1 94 ? -0.066 -8.600 -0.928 1.00 90.69 94 LEU A O 1
ATOM 690 N N . GLN A 1 95 ? 0.469 -7.863 1.117 1.00 89.25 95 GLN A N 1
ATOM 691 C CA . GLN A 1 95 ? -0.525 -8.695 1.805 1.00 89.25 95 GLN A CA 1
ATOM 692 C C . GLN A 1 95 ? -1.406 -7.909 2.784 1.00 89.25 95 GLN A C 1
ATOM 694 O O . GLN A 1 95 ? -2.328 -8.466 3.384 1.00 89.25 95 GLN A O 1
ATOM 699 N N . GLY A 1 96 ? -1.160 -6.608 2.948 1.00 87.69 96 GLY A N 1
ATOM 700 C CA . GLY A 1 96 ? -1.822 -5.807 3.966 1.00 87.69 96 GLY A CA 1
ATOM 701 C C . GLY A 1 96 ? -1.494 -6.280 5.383 1.00 87.69 96 GLY A C 1
ATOM 702 O O . GLY A 1 96 ? -0.585 -7.074 5.631 1.00 87.69 96 GLY A O 1
ATOM 703 N N . ARG A 1 97 ? -2.255 -5.769 6.352 1.00 88.88 97 ARG A N 1
ATOM 704 C CA . ARG A 1 97 ? -2.114 -6.126 7.766 1.00 88.88 97 ARG A CA 1
ATOM 705 C C . ARG A 1 97 ? -3.369 -6.803 8.270 1.00 88.88 97 ARG A C 1
ATOM 707 O O . ARG A 1 97 ? -4.477 -6.430 7.896 1.00 88.88 97 ARG A O 1
ATOM 714 N N . ASN A 1 98 ? -3.194 -7.717 9.220 1.00 87.88 98 ASN A N 1
ATOM 715 C CA . ASN A 1 98 ? -4.308 -8.121 10.061 1.00 87.88 98 ASN A CA 1
ATOM 716 C C . ASN A 1 98 ? -4.720 -6.922 10.931 1.00 87.88 98 ASN A C 1
ATOM 718 O O . ASN A 1 98 ? -3.943 -6.461 11.770 1.00 87.88 98 ASN A O 1
ATOM 722 N N . MET A 1 99 ? -5.925 -6.410 10.691 1.00 85.88 99 MET A N 1
ATOM 723 C CA . MET A 1 99 ? -6.485 -5.253 11.395 1.00 85.88 99 MET A CA 1
ATOM 724 C C . MET A 1 99 ? -7.175 -5.636 12.716 1.00 85.88 99 MET A C 1
ATOM 726 O O . MET A 1 99 ? -7.676 -4.764 13.421 1.00 85.88 99 MET A O 1
ATOM 730 N N . GLY A 1 100 ? -7.183 -6.927 13.066 1.00 87.31 100 GLY A N 1
ATOM 731 C CA . GLY A 1 100 ? -7.928 -7.471 14.194 1.00 87.31 100 GLY A CA 1
ATOM 732 C C . GLY A 1 100 ? -9.424 -7.624 13.894 1.00 87.31 100 GLY A C 1
ATOM 733 O O . GLY A 1 100 ? -9.855 -7.475 12.747 1.00 87.31 100 GLY A O 1
ATOM 734 N N . PRO A 1 101 ? -10.235 -7.950 14.916 1.00 84.81 101 PRO A N 1
ATOM 735 C CA . PRO A 1 101 ? -11.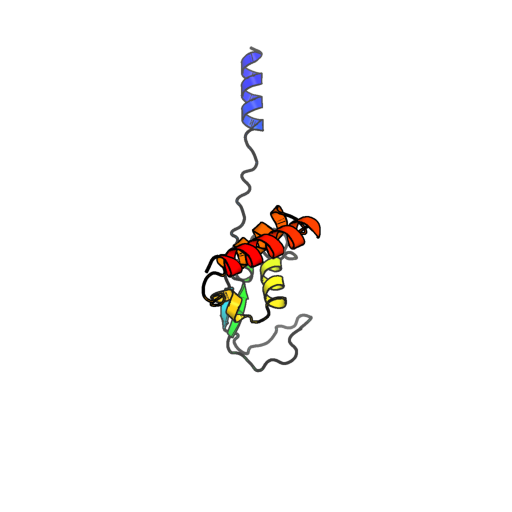687 -7.982 14.791 1.00 84.81 101 PRO A CA 1
ATOM 736 C C . PRO A 1 101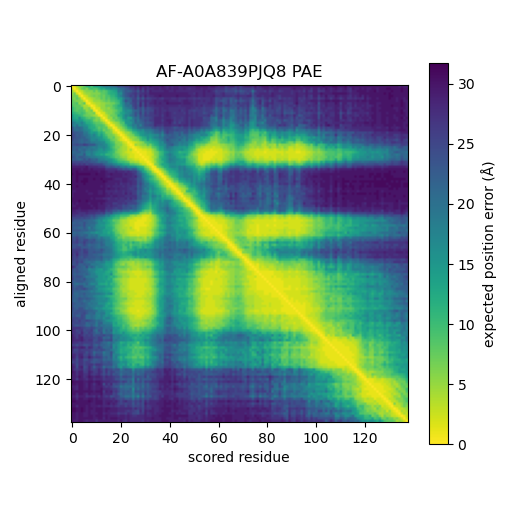 ? -12.220 -6.652 14.256 1.00 84.81 101 PRO A C 1
ATOM 738 O O . PRO A 1 101 ? -11.755 -5.583 14.655 1.00 84.81 101 PRO A O 1
ATOM 741 N N . ALA A 1 102 ? -13.221 -6.708 13.376 1.00 83.69 102 ALA A N 1
ATOM 742 C CA . ALA A 1 102 ? -13.848 -5.501 12.861 1.00 83.69 102 ALA A CA 1
ATOM 743 C C . ALA A 1 102 ? -14.380 -4.650 14.025 1.00 83.69 102 ALA A C 1
ATOM 745 O O . ALA A 1 102 ? -15.192 -5.110 14.831 1.00 83.69 102 ALA A O 1
ATOM 746 N N . MET A 1 103 ? -13.947 -3.390 14.101 1.00 84.62 103 MET A N 1
ATOM 747 C CA . MET A 1 103 ? -14.352 -2.442 15.146 1.00 84.62 103 MET A CA 1
ATOM 748 C C . MET A 1 103 ? -15.758 -1.886 14.879 1.00 84.62 103 MET A C 1
ATOM 750 O O . MET A 1 103 ? -15.968 -0.675 14.874 1.00 84.62 103 MET A O 1
ATOM 754 N N . ALA A 1 104 ? -16.736 -2.770 14.662 1.00 85.94 104 ALA A N 1
ATOM 755 C CA . ALA A 1 104 ? -18.104 -2.399 14.314 1.00 85.94 104 ALA A CA 1
ATOM 756 C C . ALA A 1 104 ? -18.753 -1.546 15.411 1.00 85.94 104 ALA A C 1
ATOM 758 O O . ALA A 1 104 ? -19.296 -0.486 15.123 1.00 85.94 104 ALA A O 1
ATOM 759 N N . ALA A 1 105 ? -18.642 -1.957 16.679 1.00 85.62 105 ALA A N 1
ATOM 760 C CA . ALA A 1 105 ? -19.257 -1.229 17.789 1.00 85.62 105 ALA A CA 1
ATOM 761 C C . ALA A 1 105 ? -18.628 0.166 18.028 1.00 85.62 105 ALA A C 1
ATOM 763 O O . ALA A 1 105 ? -19.377 1.137 18.136 1.00 85.62 105 ALA A O 1
ATOM 764 N N . PRO A 1 106 ? -17.290 0.330 18.073 1.00 85.25 106 PRO A N 1
ATOM 765 C CA . PRO A 1 106 ? -16.671 1.656 18.122 1.00 85.25 106 PRO A CA 1
ATOM 766 C C . PRO A 1 106 ? -16.999 2.537 16.911 1.00 85.25 106 PRO A C 1
ATOM 768 O O . PRO A 1 106 ? -17.307 3.712 17.096 1.00 85.25 106 PRO A O 1
ATOM 771 N N . ALA A 1 107 ? -16.990 1.980 15.695 1.00 89.94 107 ALA A N 1
ATOM 772 C CA . ALA A 1 107 ? -17.339 2.723 14.486 1.00 89.94 107 ALA A CA 1
ATOM 773 C C . ALA A 1 107 ? -18.804 3.184 14.504 1.00 89.94 107 ALA A C 1
ATOM 775 O O . ALA A 1 107 ? -19.083 4.346 14.225 1.00 89.94 107 ALA A O 1
ATOM 776 N N . ALA A 1 108 ? -19.729 2.307 14.906 1.00 89.31 108 ALA A N 1
ATOM 777 C CA . ALA A 1 108 ? -21.144 2.636 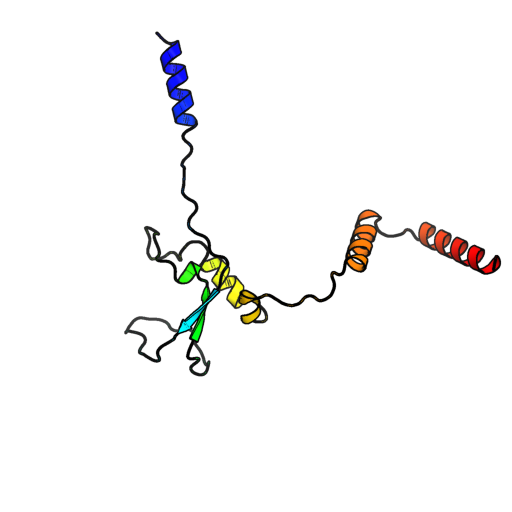15.037 1.00 89.31 108 ALA A CA 1
ATOM 778 C C . ALA A 1 108 ? -21.380 3.736 16.082 1.00 89.31 108 ALA A C 1
ATOM 780 O O . ALA A 1 108 ? -22.111 4.683 15.809 1.00 89.31 108 ALA A O 1
ATOM 781 N N . ARG A 1 109 ? -20.714 3.673 17.244 1.00 86.12 109 ARG A N 1
ATOM 782 C CA . ARG A 1 109 ? -20.799 4.735 18.263 1.00 86.12 109 ARG A CA 1
ATOM 783 C C . ARG A 1 109 ? -20.244 6.067 17.767 1.00 86.12 109 ARG A C 1
ATOM 785 O O . ARG A 1 109 ? -20.859 7.098 18.011 1.00 86.12 109 ARG A O 1
ATOM 792 N N . ALA A 1 110 ? -19.111 6.056 17.064 1.00 89.56 110 ALA A N 1
ATOM 793 C CA . ALA A 1 110 ? -18.540 7.269 16.482 1.00 89.56 110 ALA A CA 1
ATOM 794 C C . ALA A 1 110 ? -19.472 7.880 15.422 1.00 89.56 110 ALA A C 1
ATOM 796 O O . ALA A 1 110 ? -19.704 9.087 15.430 1.00 89.56 110 ALA A O 1
ATOM 797 N N . ALA A 1 111 ? -20.061 7.048 14.558 1.00 92.00 111 ALA A N 1
ATOM 798 C CA . ALA A 1 111 ? -21.051 7.484 13.578 1.00 92.00 111 ALA A CA 1
ATOM 799 C C . ALA A 1 111 ? -22.304 8.053 14.259 1.00 92.00 111 ALA A C 1
ATOM 801 O O . ALA A 1 111 ? -22.772 9.121 13.879 1.00 92.00 111 ALA A O 1
ATOM 802 N N . GLN A 1 112 ? -22.812 7.391 15.300 1.00 89.00 112 GLN A N 1
ATOM 803 C CA . GLN A 1 112 ? -23.954 7.882 16.065 1.00 89.00 112 GLN A CA 1
ATOM 804 C C . GLN A 1 112 ? -23.644 9.213 16.754 1.00 89.00 112 GLN A C 1
ATOM 806 O O . GLN A 1 112 ? -24.472 10.109 16.703 1.00 89.00 112 GLN A O 1
ATOM 811 N N . ALA A 1 113 ? -22.456 9.388 17.336 1.00 87.38 113 ALA A N 1
ATOM 812 C CA . ALA A 1 113 ? -22.046 10.668 17.914 1.00 87.38 113 ALA A CA 1
ATOM 813 C C . ALA A 1 113 ? -21.962 11.783 16.856 1.00 87.38 113 ALA A C 1
ATOM 815 O O . ALA A 1 113 ? -22.363 12.913 17.120 1.00 87.38 113 ALA A O 1
ATOM 816 N N . TYR A 1 114 ? -21.488 11.469 15.646 1.00 88.56 114 TYR A N 1
ATOM 817 C CA . TYR A 1 114 ? -21.469 12.421 14.534 1.00 88.56 114 TYR A CA 1
ATOM 818 C C . TYR A 1 114 ? -22.884 12.807 14.078 1.00 88.56 114 TYR A C 1
ATOM 820 O O . TYR A 1 114 ? -23.164 13.986 13.882 1.00 88.56 114 TYR A O 1
ATOM 828 N N . ILE A 1 115 ? -23.782 11.825 13.941 1.00 90.25 115 ILE A N 1
ATOM 829 C CA . ILE A 1 115 ? -25.169 12.031 13.495 1.00 90.25 115 ILE A CA 1
ATOM 830 C C . ILE A 1 115 ? -25.993 12.769 14.556 1.00 90.25 115 ILE A C 1
ATOM 832 O O . ILE A 1 115 ? -26.726 13.698 14.227 1.00 90.25 115 ILE A O 1
ATOM 836 N N . SER A 1 116 ? -25.882 12.363 15.821 1.00 88.62 116 SER A N 1
ATOM 837 C CA . SER A 1 116 ? -26.629 12.948 16.939 1.00 88.62 116 SER A CA 1
ATOM 838 C C . SER A 1 116 ? -26.108 14.328 17.348 1.00 88.62 116 SER A C 1
ATOM 840 O O . SER A 1 116 ? -26.811 15.058 18.043 1.00 88.62 116 SER A O 1
ATOM 842 N N . GLY A 1 117 ? -24.896 14.694 16.919 1.00 80.38 117 GLY A N 1
ATOM 843 C CA . GLY A 1 117 ? -24.245 15.937 17.312 1.00 80.38 117 GLY A CA 1
ATOM 844 C C . GLY A 1 117 ? -23.824 15.952 18.790 1.00 80.38 117 GLY A C 1
ATOM 845 O O . GLY A 1 117 ? -23.964 14.955 19.506 1.00 80.38 117 GLY A O 1
ATOM 846 N N . PRO A 1 118 ? -23.260 17.072 19.273 1.00 76.81 118 PRO A N 1
ATOM 847 C CA . PRO A 1 118 ? -22.870 17.200 20.671 1.00 76.81 118 PRO A CA 1
ATOM 848 C C . PRO A 1 118 ? -24.104 17.119 21.578 1.00 76.81 118 PRO A C 1
ATOM 850 O O . PRO A 1 118 ? -25.049 17.890 21.410 1.00 76.81 118 PRO A O 1
ATOM 853 N N . GLN A 1 119 ? -24.076 16.217 22.564 1.00 72.81 119 GLN A N 1
ATOM 854 C CA . GLN A 1 119 ? -25.106 16.166 23.602 1.00 72.81 119 GLN A CA 1
ATOM 855 C C . GLN A 1 119 ? -25.186 17.513 24.317 1.00 72.81 119 GLN A C 1
ATOM 857 O O . GLN A 1 119 ? -24.186 18.005 24.858 1.00 72.81 119 GLN A O 1
ATOM 862 N N . THR A 1 120 ? -26.387 18.081 24.369 1.00 77.94 120 THR A N 1
ATOM 863 C CA . THR A 1 120 ? -26.630 19.279 25.169 1.00 77.94 120 THR A CA 1
ATOM 864 C C . THR A 1 120 ? -26.528 18.934 26.655 1.00 77.94 120 THR A C 1
ATOM 866 O O . THR A 1 120 ? -26.790 17.803 27.074 1.00 77.94 120 THR A O 1
ATOM 869 N N . ASP A 1 121 ? -26.163 19.907 27.491 1.00 76.69 121 ASP A N 1
ATOM 870 C CA . ASP A 1 121 ? -26.097 19.688 28.942 1.00 76.69 121 ASP A CA 1
ATOM 871 C C . ASP A 1 121 ? -27.462 19.273 29.525 1.00 76.69 121 ASP A C 1
ATOM 873 O O . ASP A 1 121 ? -27.521 18.554 30.522 1.00 76.69 121 ASP A O 1
ATOM 877 N N . GLU A 1 122 ? -28.564 19.660 28.877 1.00 75.31 122 GLU A N 1
ATOM 878 C CA . GLU A 1 122 ? -29.915 19.229 29.245 1.00 75.31 122 GLU A CA 1
ATOM 879 C C . GLU A 1 122 ? -30.158 17.739 28.977 1.00 75.31 122 GLU A C 1
ATOM 881 O O . GLU A 1 122 ? -30.745 17.056 29.818 1.00 75.31 122 GLU A O 1
ATOM 886 N N . GLN A 1 123 ? -29.682 17.214 27.844 1.00 77.19 123 GLN A N 1
ATOM 887 C CA . GLN A 1 123 ? -29.755 15.781 27.540 1.00 77.19 123 GLN A CA 1
ATOM 888 C C . GLN A 1 123 ? -28.926 14.972 28.541 1.00 77.19 123 GLN A C 1
ATOM 890 O O . GLN A 1 123 ? -29.417 13.985 29.086 1.00 77.19 123 GLN A O 1
ATOM 895 N N . ARG A 1 124 ? -27.722 15.453 28.873 1.00 76.44 124 ARG A N 1
ATOM 896 C CA . ARG A 1 124 ? -26.832 14.805 29.848 1.00 76.44 124 ARG A CA 1
ATOM 897 C C . ARG A 1 124 ? -27.454 14.746 31.248 1.00 76.44 124 ARG A C 1
ATOM 899 O O . ARG A 1 124 ? -27.381 13.718 31.913 1.00 76.44 124 ARG A O 1
ATOM 906 N N . ARG A 1 125 ? -28.116 15.827 31.682 1.00 79.62 125 ARG A N 1
ATOM 907 C CA . ARG A 1 125 ? -28.851 15.867 32.962 1.00 79.62 125 ARG A CA 1
ATOM 908 C C . ARG A 1 125 ? -30.046 14.916 32.975 1.00 79.62 125 ARG A C 1
ATOM 910 O O . ARG A 1 125 ? -30.292 14.274 33.990 1.00 79.62 125 ARG A O 1
ATOM 917 N N . ARG A 1 126 ? -30.780 14.800 31.862 1.00 80.56 126 ARG A N 1
ATOM 918 C CA . ARG A 1 126 ? -31.899 13.849 31.755 1.00 80.56 126 ARG A CA 1
ATOM 919 C C . ARG A 1 126 ? -31.428 12.401 31.859 1.00 80.56 126 ARG A C 1
ATOM 921 O O . ARG A 1 126 ? -32.031 11.646 32.609 1.00 80.56 126 ARG A O 1
ATOM 928 N N . GLU A 1 127 ? -30.351 12.032 31.172 1.00 82.00 127 GLU A N 1
ATOM 929 C CA . GLU A 1 127 ? -29.778 10.679 31.252 1.00 82.00 127 GLU A CA 1
ATOM 930 C C . GLU A 1 127 ? -29.268 10.342 32.664 1.00 82.00 127 GLU A C 1
ATOM 932 O O . GLU A 1 127 ? -29.472 9.228 33.140 1.00 82.00 127 GLU A O 1
ATOM 937 N N . GLN A 1 128 ? -28.669 11.310 33.367 1.00 82.56 128 GLN A N 1
ATOM 938 C CA . GLN A 1 128 ? -28.234 11.142 34.761 1.00 82.56 128 GLN A CA 1
ATOM 939 C C . GLN A 1 128 ? -29.403 10.907 35.722 1.00 82.56 128 GLN A C 1
ATOM 941 O O . GLN A 1 128 ? -29.305 10.053 36.603 1.00 82.56 128 GLN A O 1
ATOM 946 N N . ASN A 1 129 ? -30.505 11.639 35.542 1.00 79.81 129 ASN A N 1
ATOM 947 C CA . ASN A 1 129 ? -31.709 11.470 36.355 1.00 79.81 129 ASN A CA 1
ATOM 948 C C . ASN A 1 129 ? -32.381 10.113 36.079 1.00 79.81 129 ASN A C 1
ATOM 950 O O . ASN A 1 129 ? -32.687 9.386 37.016 1.00 79.81 129 ASN A O 1
ATOM 954 N N . LEU A 1 130 ? -32.488 9.711 34.807 1.00 80.06 130 LEU A N 1
ATOM 955 C CA . LEU A 1 130 ? -33.028 8.403 34.412 1.00 80.06 130 LEU A CA 1
ATOM 956 C C . LEU A 1 130 ? -32.213 7.231 34.983 1.00 80.06 130 LEU A C 1
ATOM 958 O O . LEU A 1 130 ? -32.784 6.282 35.514 1.00 80.06 130 LEU A O 1
ATOM 962 N N . GLY A 1 131 ? -30.879 7.308 34.930 1.00 74.12 131 GLY A N 1
ATOM 963 C CA . GLY A 1 131 ? -30.013 6.265 35.487 1.00 74.12 131 GLY A CA 1
ATOM 964 C C . GLY A 1 131 ? -30.050 6.179 37.018 1.00 74.12 131 GLY A C 1
ATOM 965 O O . GLY A 1 131 ? -29.832 5.106 37.574 1.00 74.12 131 GLY A O 1
ATOM 966 N N . SER A 1 132 ? -30.346 7.285 37.708 1.00 71.12 132 SER A N 1
ATOM 967 C CA . SER A 1 132 ? -30.491 7.297 39.171 1.00 71.12 132 SER A CA 1
ATOM 968 C C . SER A 1 132 ? -31.873 6.823 39.634 1.00 71.12 132 SER A C 1
ATOM 970 O O . SER A 1 132 ? -31.968 6.190 40.684 1.00 71.12 132 SER A O 1
ATOM 972 N N . GLU A 1 133 ? -32.923 7.026 38.836 1.00 65.69 133 GLU A N 1
ATOM 973 C CA . GLU A 1 133 ? -34.244 6.425 39.069 1.00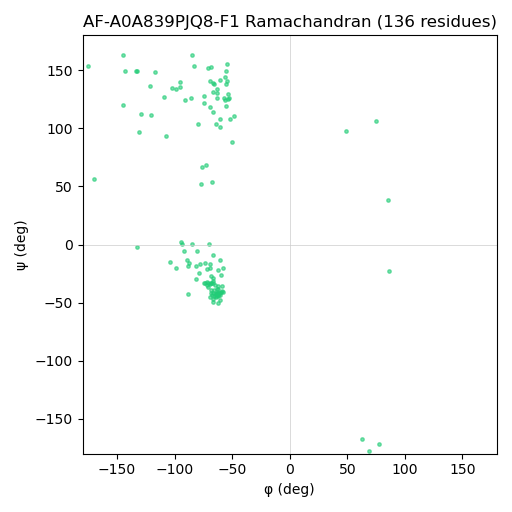 65.69 133 GLU A CA 1
ATOM 974 C C . GLU A 1 133 ? -34.228 4.897 38.869 1.00 65.69 133 GLU A C 1
ATOM 976 O O . GLU A 1 133 ? -34.803 4.165 39.674 1.00 65.69 133 GLU A O 1
ATOM 981 N N . GLU A 1 134 ? -33.506 4.393 37.861 1.00 67.12 134 GLU A N 1
ATOM 982 C CA . GLU A 1 134 ? -33.364 2.948 37.602 1.00 67.12 134 GLU A CA 1
ATOM 983 C C . GLU A 1 134 ? -32.582 2.217 38.716 1.00 67.12 134 GLU A C 1
ATOM 985 O O . GLU A 1 134 ? -32.847 1.051 39.009 1.00 67.12 134 GLU A O 1
ATOM 990 N N . GLN A 1 135 ? -31.663 2.915 39.396 1.00 59.31 135 GLN A N 1
ATOM 991 C CA . GLN A 1 135 ? -30.938 2.396 40.564 1.00 59.31 135 GLN A CA 1
ATOM 992 C C . GLN A 1 135 ? -31.745 2.426 41.867 1.00 59.31 135 GLN A C 1
ATOM 994 O O . GLN A 1 135 ? -31.449 1.645 42.764 1.00 59.31 135 GLN A O 1
ATOM 999 N N . LEU A 1 136 ? -32.741 3.309 41.992 1.00 65.62 136 LEU A N 1
ATOM 1000 C CA . LEU A 1 136 ? -33.600 3.393 43.181 1.00 65.62 136 LEU A CA 1
ATOM 1001 C C . LEU A 1 136 ? -34.735 2.349 43.161 1.00 65.62 136 LEU A C 1
ATOM 1003 O O . LEU A 1 136 ? -35.351 2.082 44.190 1.00 65.62 136 LEU A O 1
ATOM 1007 N N . SER A 1 137 ? -35.037 1.791 41.986 1.00 59.16 137 SER A N 1
ATOM 1008 C CA . SER A 1 137 ? -36.100 0.799 41.782 1.00 59.16 137 SER A CA 1
ATOM 1009 C C . SER A 1 137 ? -35.622 -0.664 41.853 1.00 59.16 137 SER A C 1
ATOM 1011 O O . SER A 1 137 ? -36.453 -1.561 41.686 1.00 59.16 137 SER A O 1
ATOM 1013 N N . ASN A 1 138 ? -34.329 -0.913 42.092 1.00 51.62 138 ASN A N 1
ATOM 1014 C CA . ASN A 1 138 ? -33.747 -2.237 42.370 1.00 51.62 138 ASN A CA 1
ATOM 1015 C C . ASN A 1 138 ? -33.268 -2.321 43.822 1.00 51.62 138 ASN A C 1
ATOM 1017 O O . ASN A 1 138 ? -33.252 -3.452 44.358 1.00 51.62 138 ASN A O 1
#

Solvent-accessible surface area (backbone atoms only — not comparable to full-atom values): 9038 Å² total; per-residue (Å²): 130,70,69,66,62,58,57,56,56,57,57,60,73,67,64,64,82,81,69,74,76,74,82,71,48,92,49,56,46,74,46,75,49,75,97,68,73,86,67,98,72,90,85,87,89,79,91,81,72,76,89,53,62,50,46,81,41,44,45,19,65,70,52,82,67,83,64,97,49,94,87,60,73,38,68,53,20,64,61,49,50,50,48,57,75,66,48,95,51,69,71,42,67,71,74,51,74,90,80,69,78,81,61,56,68,65,51,51,50,53,50,47,46,63,74,70,42,81,79,48,73,68,56,55,50,50,54,54,52,53,57,51,53,61,60,73,75,109